Protein AF-A0AAE3KQR7-F1 (afdb_monomer)

Solvent-accessible surface area (backbone atoms only — not comparable to full-atom values): 8976 Å² total; per-residue (Å²): 92,46,65,41,35,41,34,47,34,32,63,75,77,74,42,69,55,77,74,43,76,46,59,100,78,72,83,94,78,78,69,88,90,78,47,68,66,56,58,56,46,52,56,54,48,50,35,38,28,40,70,44,43,49,48,61,16,37,32,42,39,38,32,34,30,34,80,92,77,42,45,36,38,44,36,35,28,31,39,72,73,93,75,77,95,68,95,74,86,56,82,83,54,59,76,76,62,66,22,42,48,46,34,35,38,35,24,49,78,89,36,74,42,34,44,36,46,88,87,51,38,30,50,74,87,40,78,53,78,93,68,71,51,41,40,38,68,51,32,76,40,36,84,40,84,91,32,29,56,55,41,59,22,41,69,68,63,130

Sequence (158 aa):
MRIQEITYCDRELEWQFEPIQFSDLTLLVGVSGVGKTQILQSIIDLKKIANGGSFNGIEWDIRFVVKNEAEYRWTGKFETKKMPLSISQNEEEAEKHKFKIINEYLLFNNKYIVERNNNKIVFHGQDLPKLSPFQSVVDILSEEEDIAPVVDGFNKII

Foldseek 3Di:
DFWAWKWKDAPQVRDTDDIDGDDPDDDDDDDPPPCPVVVLVLLVVVLCLLQFDADAFMWMWTWDAFPPRWIKIKTWTWYHDDDDPDPDDDPVCVVVPFTFIQWIFMDIPNHTQWTDHPPFIAGPNHTDPDDDRRGDPLNVCCVPPVSVRVSVVSVPRD

Radius of gyration: 16.15 Å; Cα contacts (8 Å, |Δi|>4): 286; chains: 1; bounding box: 45×36×40 Å

Organism: NCBI:txid2699891

Structure (mmCIF, N/CA/C/O backbone):
data_AF-A0AAE3KQR7-F1
#
_entry.id   AF-A0AAE3KQR7-F1
#
loop_
_atom_site.group_PDB
_atom_site.id
_atom_site.type_symbol
_atom_site.label_atom_id
_atom_site.label_alt_id
_atom_site.label_comp_id
_atom_site.label_asym_id
_atom_site.label_entity_id
_atom_site.label_seq_id
_atom_site.pdbx_PDB_ins_code
_atom_site.Cartn_x
_atom_site.Cartn_y
_atom_site.Cartn_z
_atom_site.occupancy
_atom_site.B_iso_or_equiv
_atom_site.auth_seq_id
_atom_site.auth_comp_id
_atom_site.auth_asym_id
_atom_site.auth_atom_id
_atom_site.pdbx_PDB_model_num
ATOM 1 N N . MET A 1 1 ? -3.582 -13.257 1.465 1.00 92.56 1 MET A N 1
ATOM 2 C CA . MET A 1 1 ? -4.001 -12.076 0.695 1.00 92.56 1 MET A CA 1
ATOM 3 C C . MET A 1 1 ? -4.063 -12.489 -0.757 1.00 92.56 1 MET A C 1
ATOM 5 O O . MET A 1 1 ? -3.235 -13.300 -1.160 1.00 92.56 1 MET A O 1
ATOM 9 N N . ARG A 1 2 ? -5.026 -11.965 -1.508 1.00 94.88 2 ARG A N 1
ATOM 10 C CA . ARG A 1 2 ? -5.109 -12.108 -2.960 1.00 94.88 2 ARG A CA 1
ATOM 11 C C . ARG A 1 2 ? -5.205 -10.715 -3.566 1.00 94.88 2 ARG A C 1
ATOM 13 O O . ARG A 1 2 ? -6.171 -10.013 -3.296 1.00 94.88 2 ARG A O 1
ATOM 20 N N . ILE A 1 3 ? -4.193 -10.312 -4.325 1.00 96.75 3 ILE A N 1
ATOM 21 C CA . ILE A 1 3 ? -4.198 -9.036 -5.048 1.00 96.75 3 ILE A CA 1
ATOM 22 C C . ILE A 1 3 ? -5.139 -9.188 -6.242 1.00 96.75 3 ILE A C 1
ATOM 24 O O . ILE A 1 3 ? -5.112 -10.222 -6.904 1.00 96.75 3 ILE A O 1
ATOM 28 N N . GLN A 1 4 ? -5.988 -8.193 -6.478 1.00 96.94 4 GLN A N 1
ATOM 29 C CA . GLN A 1 4 ? -6.905 -8.133 -7.618 1.00 96.94 4 GLN A CA 1
ATOM 30 C C . GLN A 1 4 ? -6.399 -7.140 -8.660 1.00 96.94 4 GLN A C 1
ATOM 32 O O . GLN A 1 4 ? -6.374 -7.452 -9.843 1.00 96.94 4 GLN A O 1
ATOM 37 N N . GLU A 1 5 ? -5.957 -5.965 -8.216 1.00 97.88 5 GLU A N 1
ATOM 38 C CA . GLU A 1 5 ? -5.474 -4.882 -9.071 1.00 97.88 5 GLU A CA 1
ATOM 39 C C . GLU A 1 5 ? -4.324 -4.167 -8.364 1.00 97.88 5 GLU A C 1
ATOM 41 O O . GLU A 1 5 ? -4.388 -3.951 -7.153 1.00 97.88 5 GLU A O 1
ATOM 46 N N . ILE A 1 6 ? -3.289 -3.781 -9.108 1.00 98.06 6 ILE A N 1
ATOM 47 C CA . ILE A 1 6 ? -2.254 -2.863 -8.624 1.00 98.06 6 ILE A CA 1
ATOM 48 C C . ILE A 1 6 ? -1.943 -1.813 -9.688 1.00 98.06 6 ILE A C 1
ATOM 50 O O . ILE A 1 6 ? -1.834 -2.121 -10.874 1.00 98.06 6 ILE A O 1
ATOM 54 N N . THR A 1 7 ? -1.768 -0.579 -9.237 1.00 98.00 7 THR A N 1
ATOM 55 C CA . THR A 1 7 ? -1.162 0.531 -9.970 1.00 98.00 7 THR A CA 1
ATOM 56 C C . THR A 1 7 ? -0.039 1.088 -9.112 1.00 98.00 7 THR A C 1
ATOM 58 O O . THR A 1 7 ? -0.184 1.212 -7.893 1.00 98.00 7 THR A O 1
ATOM 61 N N . TYR A 1 8 ? 1.087 1.406 -9.739 1.00 98.06 8 TYR A N 1
ATOM 62 C CA . TYR A 1 8 ? 2.275 1.844 -9.024 1.00 98.06 8 TYR A CA 1
ATOM 63 C C . TYR A 1 8 ? 3.098 2.815 -9.863 1.00 98.06 8 TYR A C 1
ATOM 65 O O . TYR A 1 8 ? 3.280 2.623 -11.069 1.00 98.06 8 TYR A O 1
ATOM 73 N N . CYS A 1 9 ? 3.625 3.837 -9.202 1.00 97.75 9 CYS A N 1
ATOM 74 C CA . CYS A 1 9 ? 4.518 4.822 -9.785 1.00 97.75 9 CYS A CA 1
ATOM 75 C C . CYS A 1 9 ? 5.675 5.091 -8.821 1.00 97.75 9 CYS A C 1
ATOM 77 O O . CYS A 1 9 ? 5.463 5.383 -7.647 1.00 97.75 9 CYS A O 1
ATOM 79 N N . ASP A 1 10 ? 6.891 5.022 -9.345 1.00 95.69 10 ASP A N 1
ATOM 80 C CA . ASP A 1 10 ? 8.119 5.485 -8.722 1.00 95.69 10 ASP A CA 1
ATOM 81 C C . ASP A 1 10 ? 8.557 6.778 -9.423 1.00 95.69 10 ASP A C 1
ATOM 83 O O . ASP A 1 10 ? 9.067 6.776 -10.548 1.00 95.69 10 ASP A O 1
ATOM 87 N N . ARG A 1 11 ? 8.326 7.912 -8.757 1.00 94.44 11 ARG A N 1
ATOM 88 C CA . ARG A 1 11 ? 8.670 9.237 -9.293 1.00 94.44 11 ARG A CA 1
ATOM 89 C C . ARG A 1 11 ? 10.158 9.561 -9.201 1.00 94.44 11 ARG A C 1
ATOM 91 O O . ARG A 1 11 ? 10.584 10.519 -9.840 1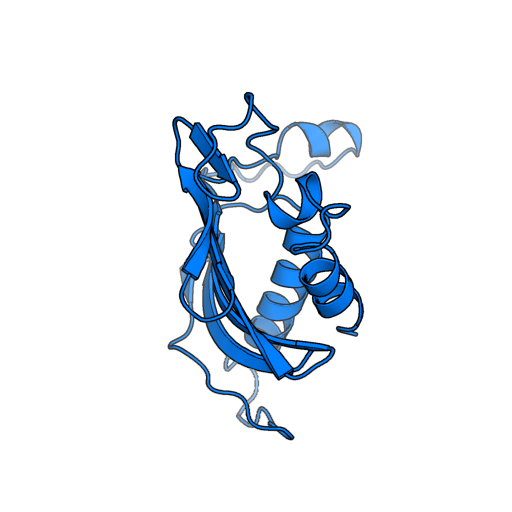.00 94.44 11 ARG A O 1
ATOM 98 N N . GLU A 1 12 ? 10.927 8.836 -8.393 1.00 90.56 12 GLU A N 1
ATOM 99 C CA . GLU A 1 12 ? 12.380 9.007 -8.324 1.00 90.56 12 GLU A CA 1
ATOM 100 C C . GLU A 1 12 ? 13.051 8.357 -9.535 1.00 90.56 12 GLU A C 1
ATOM 102 O O . GLU A 1 12 ? 13.927 8.964 -10.151 1.00 90.56 12 GLU A O 1
ATOM 107 N N . LEU A 1 13 ? 12.595 7.161 -9.912 1.00 90.50 13 LEU A N 1
ATOM 108 C CA . LEU A 1 13 ? 13.108 6.407 -11.057 1.00 90.50 13 LEU A CA 1
ATOM 109 C C . LEU A 1 13 ? 12.387 6.712 -12.379 1.00 90.50 13 LEU A C 1
ATOM 111 O O . LEU A 1 13 ? 12.698 6.090 -13.394 1.00 90.50 13 LEU A O 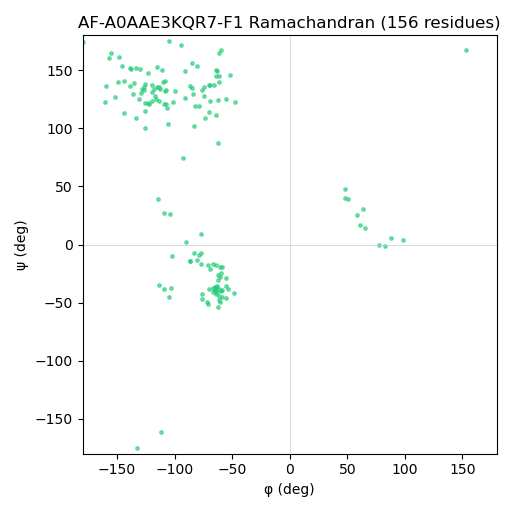1
ATOM 115 N N . GLU A 1 14 ? 11.423 7.639 -12.368 1.00 92.12 14 GLU A N 1
ATOM 116 C CA . GLU A 1 14 ? 10.546 7.961 -13.507 1.00 92.12 14 GLU A CA 1
ATOM 117 C C . GLU A 1 14 ? 9.899 6.706 -14.122 1.00 92.12 14 GLU A C 1
ATOM 119 O O . GLU A 1 14 ? 9.754 6.570 -15.339 1.00 92.12 14 GLU A O 1
ATOM 124 N N . TRP A 1 15 ? 9.509 5.764 -13.263 1.00 93.81 15 TRP A N 1
ATOM 125 C CA . TRP A 1 15 ? 9.000 4.462 -13.667 1.00 93.81 15 TRP A CA 1
ATOM 126 C C . TRP A 1 15 ? 7.572 4.251 -13.175 1.00 93.81 15 TRP A C 1
ATOM 128 O O . TRP A 1 15 ? 7.226 4.566 -12.043 1.00 93.81 15 TRP A O 1
ATOM 138 N N . GLN A 1 16 ? 6.720 3.695 -14.028 1.00 95.81 16 GLN A N 1
ATOM 139 C CA . GLN A 1 16 ? 5.341 3.359 -13.691 1.00 95.81 16 GLN A CA 1
ATOM 140 C C . GLN A 1 16 ? 4.844 2.234 -14.596 1.00 95.81 16 GLN A C 1
ATOM 142 O O . GLN A 1 16 ? 5.429 1.974 -15.652 1.00 95.81 16 GLN A O 1
ATOM 147 N N . PHE A 1 17 ? 3.733 1.610 -14.220 1.00 93.44 17 PHE A N 1
ATOM 148 C CA . PHE A 1 17 ? 2.996 0.708 -15.100 1.00 93.44 17 PHE A CA 1
ATOM 149 C C . PHE A 1 17 ? 1.497 0.991 -15.064 1.00 93.44 17 PHE A C 1
ATOM 151 O O . PHE A 1 17 ? 0.956 1.454 -14.059 1.00 93.44 17 PHE A O 1
ATOM 158 N N . GLU A 1 18 ? 0.839 0.688 -16.182 1.00 90.69 18 GLU A N 1
ATOM 159 C CA . GLU A 1 18 ? -0.620 0.709 -16.294 1.00 90.69 18 GLU A CA 1
ATOM 160 C C . GLU A 1 18 ? -1.256 -0.323 -15.353 1.00 90.69 18 GLU A C 1
ATOM 162 O O . GLU A 1 18 ? -0.649 -1.375 -15.146 1.00 90.69 18 GLU A O 1
ATOM 167 N N . PRO A 1 19 ? -2.473 -0.083 -14.832 1.00 95.94 19 PRO A N 1
ATOM 168 C CA . PRO A 1 19 ? -3.123 -0.977 -13.877 1.00 95.94 19 PRO A CA 1
ATOM 169 C C . PRO A 1 19 ? -3.080 -2.456 -14.299 1.00 95.94 19 PRO A C 1
ATOM 171 O O . PRO A 1 19 ? -3.567 -2.829 -15.370 1.00 95.94 19 PRO A O 1
ATOM 174 N N . ILE A 1 20 ? -2.516 -3.314 -13.444 1.00 96.44 20 ILE A N 1
ATOM 175 C CA . ILE A 1 20 ? -2.395 -4.759 -13.686 1.00 96.44 20 ILE A CA 1
ATOM 176 C C . ILE A 1 20 ? -3.474 -5.486 -12.891 1.00 96.44 20 ILE A C 1
ATOM 178 O O . ILE A 1 20 ? -3.506 -5.393 -11.665 1.00 96.44 20 ILE A O 1
ATOM 182 N N . GLN A 1 21 ? -4.312 -6.254 -13.590 1.00 96.81 21 GLN A N 1
ATOM 183 C CA . GLN A 1 21 ? -5.261 -7.182 -12.973 1.00 96.81 21 GLN A CA 1
ATOM 184 C C . GLN A 1 21 ? -4.592 -8.531 -12.709 1.00 96.81 21 GLN A C 1
ATOM 186 O O . GLN A 1 21 ? -3.918 -9.078 -13.585 1.00 96.81 21 GLN A O 1
ATOM 191 N N . PHE A 1 22 ? -4.838 -9.101 -11.535 1.00 95.50 22 PHE A N 1
ATOM 192 C CA . PHE A 1 22 ? -4.387 -10.434 -11.164 1.00 95.50 22 PHE A CA 1
ATOM 193 C C . PHE A 1 22 ? -5.565 -11.403 -11.112 1.00 95.50 22 PHE A C 1
ATOM 195 O O . PHE A 1 22 ? -6.654 -11.088 -10.636 1.00 95.50 22 PHE A O 1
ATOM 202 N N . SER A 1 23 ? -5.311 -12.616 -11.587 1.00 92.38 23 SER A N 1
ATOM 203 C CA . SER A 1 23 ? -6.165 -13.780 -11.353 1.00 92.38 23 SER A CA 1
ATOM 204 C C . SER A 1 23 ? -5.522 -14.700 -10.313 1.00 92.38 23 SER A C 1
ATOM 206 O O . SER A 1 23 ? -4.381 -14.471 -9.902 1.00 92.38 23 SER A O 1
ATOM 208 N N . ASP A 1 24 ? -6.223 -15.765 -9.920 1.00 88.81 24 ASP A N 1
ATOM 209 C CA . ASP A 1 24 ? -5.734 -16.734 -8.927 1.00 88.81 24 ASP A CA 1
ATOM 210 C C . ASP A 1 24 ? -4.370 -17.342 -9.303 1.00 88.81 24 ASP A C 1
ATOM 212 O O . ASP A 1 24 ? -3.573 -17.673 -8.425 1.00 88.81 24 ASP A O 1
ATOM 216 N N . LEU A 1 25 ? -4.075 -17.435 -10.605 1.00 91.31 25 LEU A N 1
ATOM 217 C CA . LEU A 1 25 ? -2.756 -17.773 -11.125 1.00 91.31 25 LEU A CA 1
ATOM 218 C C . LEU A 1 25 ? -2.372 -16.806 -12.246 1.00 91.31 25 LEU A C 1
ATOM 220 O O . LEU A 1 25 ? -2.882 -16.887 -13.360 1.00 91.31 25 LEU A O 1
ATOM 224 N N . THR A 1 26 ? -1.415 -15.925 -11.966 1.00 92.50 26 THR A N 1
ATOM 225 C CA . THR A 1 26 ? -0.904 -14.954 -12.940 1.00 92.50 26 THR A CA 1
ATOM 226 C C . THR A 1 26 ? 0.548 -15.272 -13.279 1.00 92.50 26 THR A C 1
ATOM 228 O O . THR A 1 26 ? 1.397 -15.324 -12.392 1.00 92.50 26 THR A O 1
ATOM 231 N N . LEU A 1 27 ? 0.846 -15.476 -14.566 1.00 93.12 27 LEU A N 1
ATOM 232 C CA . LEU A 1 27 ? 2.205 -15.713 -15.056 1.00 93.12 27 LEU A CA 1
ATOM 233 C C . LEU A 1 27 ? 2.729 -14.472 -15.789 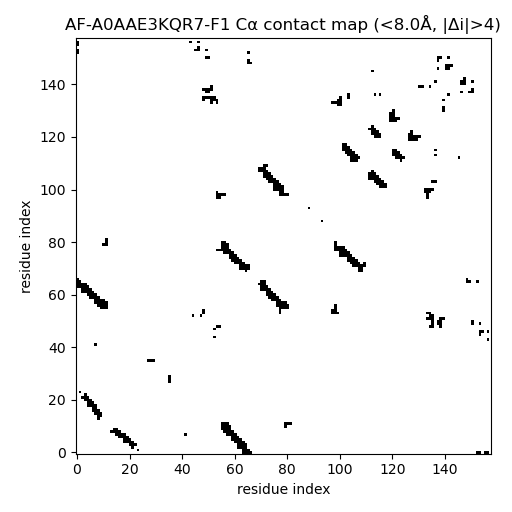1.00 93.12 27 LEU A C 1
ATOM 235 O O . LEU A 1 27 ? 2.198 -14.085 -16.828 1.00 93.12 27 LEU A O 1
ATOM 239 N N . LEU A 1 28 ? 3.806 -13.875 -15.276 1.00 92.12 28 LEU A N 1
ATOM 240 C CA . LEU A 1 28 ? 4.481 -12.748 -15.924 1.00 92.12 28 LEU A CA 1
ATOM 241 C C . LEU A 1 28 ? 5.450 -13.263 -16.999 1.00 92.12 28 LEU A C 1
ATOM 243 O O . LEU A 1 28 ? 6.558 -13.707 -16.694 1.00 92.12 28 LEU A O 1
ATOM 247 N N . VAL A 1 29 ? 5.046 -13.186 -18.269 1.00 91.88 29 VAL A N 1
ATOM 248 C CA . VAL A 1 29 ? 5.855 -13.608 -19.426 1.00 91.88 29 VAL A CA 1
ATOM 249 C C . VAL A 1 29 ? 6.307 -12.420 -20.271 1.00 91.88 29 VAL A C 1
ATOM 251 O O . VAL A 1 29 ? 5.642 -11.394 -20.340 1.00 91.88 29 VAL A O 1
ATOM 254 N N . GLY A 1 30 ? 7.460 -12.554 -20.924 1.00 90.56 30 GLY A N 1
ATOM 255 C CA . GLY A 1 30 ? 7.998 -11.541 -21.832 1.00 90.56 30 GLY A CA 1
ATOM 256 C C . GLY A 1 30 ? 9.518 -11.604 -21.928 1.00 90.56 30 GLY A C 1
ATOM 257 O O . GLY A 1 30 ? 10.171 -12.250 -21.101 1.00 90.56 30 GLY A O 1
ATOM 258 N N . VAL A 1 31 ? 10.090 -10.909 -22.912 1.00 90.12 31 VAL A N 1
ATOM 259 C CA . VAL A 1 31 ? 11.546 -10.857 -23.132 1.00 90.12 31 VAL A CA 1
ATOM 260 C C . VAL A 1 31 ? 12.289 -10.249 -21.931 1.00 90.12 31 VAL A C 1
ATOM 262 O O . VAL A 1 31 ? 11.685 -9.684 -21.014 1.00 90.12 31 VAL A O 1
ATOM 265 N N . SER A 1 32 ? 13.609 -10.425 -21.862 1.00 90.56 32 SER A N 1
ATOM 266 C CA . SER A 1 32 ? 14.408 -9.857 -20.767 1.00 90.56 32 SER A CA 1
ATOM 267 C C . SER A 1 32 ? 14.323 -8.323 -20.752 1.00 90.56 32 SER A C 1
ATOM 269 O O . SER A 1 32 ? 14.225 -7.705 -21.807 1.00 90.56 32 SER A O 1
ATOM 271 N N . GLY A 1 33 ? 14.336 -7.711 -19.564 1.00 87.00 33 GLY A N 1
ATOM 272 C CA . GLY A 1 33 ? 14.350 -6.248 -19.401 1.00 87.00 33 GLY A CA 1
ATOM 273 C C . GLY A 1 33 ? 12.999 -5.523 -19.489 1.00 87.00 33 GLY A C 1
ATOM 274 O O . GLY A 1 33 ? 12.959 -4.322 -19.271 1.00 87.00 33 GLY A O 1
ATOM 275 N N . VAL A 1 34 ? 11.881 -6.216 -19.734 1.00 87.00 34 VAL A N 1
ATOM 276 C CA . VAL A 1 34 ? 10.548 -5.578 -19.897 1.00 87.00 34 VAL A CA 1
ATOM 277 C C . VAL A 1 34 ? 9.858 -5.126 -18.601 1.00 87.00 34 VAL A C 1
ATOM 279 O O . VAL A 1 34 ? 8.682 -4.787 -18.633 1.00 87.00 34 VAL A O 1
ATOM 282 N N . GLY A 1 35 ? 10.533 -5.159 -17.448 1.00 90.12 35 GLY A N 1
ATOM 283 C CA . GLY A 1 35 ? 9.944 -4.674 -16.189 1.00 90.12 35 GLY A CA 1
ATOM 284 C C . GLY A 1 35 ? 9.346 -5.737 -15.254 1.00 90.12 35 GLY A C 1
ATOM 285 O O . GLY A 1 35 ? 8.784 -5.387 -14.223 1.00 90.12 35 GLY A O 1
ATOM 286 N N . LYS A 1 36 ? 9.457 -7.039 -15.568 1.00 94.50 36 LYS A N 1
ATOM 287 C CA . LYS A 1 36 ? 8.867 -8.121 -14.740 1.00 94.50 36 LYS A CA 1
ATOM 288 C C . LYS A 1 36 ? 9.337 -8.074 -13.283 1.00 94.50 36 LYS A C 1
ATOM 290 O O . LYS A 1 36 ? 8.532 -8.193 -12.366 1.00 94.50 36 LYS A O 1
ATOM 295 N N . THR A 1 37 ? 10.642 -7.895 -13.081 1.00 94.00 37 THR A N 1
ATOM 296 C CA . THR A 1 37 ? 11.239 -7.807 -11.745 1.00 94.00 37 THR A CA 1
ATOM 297 C C . THR A 1 37 ? 10.748 -6.569 -11.007 1.00 94.00 37 THR A C 1
ATOM 299 O O . THR A 1 37 ? 10.457 -6.658 -9.825 1.00 94.00 37 THR A O 1
ATOM 302 N N . GLN A 1 38 ? 10.592 -5.442 -11.699 1.00 93.75 38 GLN A N 1
ATOM 303 C CA . GLN A 1 38 ? 10.107 -4.191 -11.122 1.00 93.75 38 GLN A CA 1
ATOM 304 C C . GLN A 1 38 ? 8.638 -4.293 -10.682 1.00 93.75 38 GLN A C 1
ATOM 306 O O . GLN A 1 38 ? 8.288 -3.797 -9.617 1.00 93.75 38 GLN A O 1
ATOM 311 N N . ILE A 1 39 ? 7.791 -5.008 -11.436 1.00 95.00 39 ILE A N 1
ATOM 312 C CA . ILE A 1 39 ? 6.408 -5.302 -11.019 1.00 95.00 39 ILE A CA 1
ATOM 313 C C . ILE A 1 39 ? 6.411 -6.099 -9.710 1.00 95.00 39 ILE A C 1
ATOM 315 O O . ILE A 1 39 ? 5.736 -5.715 -8.759 1.00 95.00 39 ILE A O 1
ATOM 319 N N . LEU A 1 40 ? 7.202 -7.173 -9.619 1.00 95.00 40 LEU A N 1
ATOM 320 C CA . LEU A 1 40 ? 7.306 -7.950 -8.378 1.00 95.00 40 LEU A CA 1
ATOM 321 C C . LEU A 1 40 ? 7.885 -7.113 -7.231 1.00 95.00 40 LEU A C 1
ATOM 323 O O . LEU A 1 40 ? 7.376 -7.168 -6.115 1.00 95.00 40 LEU A O 1
ATOM 327 N N . GLN A 1 41 ? 8.898 -6.293 -7.515 1.00 95.25 41 GLN A N 1
ATOM 328 C CA . GLN A 1 41 ? 9.514 -5.413 -6.530 1.00 95.25 41 GLN A CA 1
ATOM 329 C C . GLN A 1 41 ? 8.513 -4.398 -5.973 1.00 95.25 41 GLN A C 1
ATOM 331 O O . GLN A 1 41 ? 8.501 -4.198 -4.765 1.00 95.25 41 GLN A O 1
ATOM 336 N N . SER A 1 42 ? 7.612 -3.857 -6.801 1.00 96.50 42 SER A N 1
ATOM 337 C CA . SER A 1 42 ? 6.560 -2.943 -6.339 1.00 96.50 42 SER A CA 1
ATOM 338 C C . SER A 1 42 ? 5.657 -3.584 -5.279 1.00 96.50 42 SER A C 1
ATOM 340 O O . SER A 1 42 ? 5.345 -2.963 -4.269 1.00 96.50 42 SER A O 1
ATOM 342 N N . ILE A 1 43 ? 5.318 -4.868 -5.436 1.00 97.00 43 ILE A N 1
ATOM 343 C CA . ILE A 1 43 ? 4.519 -5.622 -4.459 1.00 97.00 43 ILE A CA 1
ATOM 344 C C . ILE A 1 43 ? 5.305 -5.812 -3.152 1.00 97.00 43 ILE A C 1
ATOM 346 O O . ILE A 1 43 ? 4.752 -5.663 -2.059 1.00 97.00 43 ILE A O 1
ATOM 350 N N . ILE A 1 44 ? 6.603 -6.110 -3.252 1.00 97.12 44 ILE A N 1
ATOM 351 C CA . ILE A 1 44 ? 7.494 -6.214 -2.088 1.00 97.12 44 ILE A CA 1
ATOM 352 C C . ILE A 1 44 ? 7.652 -4.859 -1.387 1.00 97.12 44 ILE A C 1
ATOM 354 O O . ILE A 1 44 ? 7.711 -4.804 -0.159 1.00 97.12 44 ILE A O 1
ATOM 358 N N . ASP A 1 45 ? 7.688 -3.761 -2.133 1.00 97.00 45 ASP A N 1
ATOM 359 C CA . ASP A 1 45 ? 7.790 -2.422 -1.566 1.00 97.00 45 ASP A CA 1
ATOM 360 C C . ASP A 1 45 ? 6.496 -2.028 -0.850 1.00 97.00 45 ASP A C 1
ATOM 362 O O . ASP A 1 45 ? 6.571 -1.526 0.268 1.00 97.00 45 ASP A O 1
ATOM 366 N N . LEU A 1 46 ? 5.318 -2.393 -1.371 1.00 98.00 46 LEU A N 1
ATOM 367 C CA . LEU A 1 46 ? 4.054 -2.244 -0.636 1.00 98.00 46 LEU A CA 1
ATOM 368 C C . LEU A 1 46 ? 4.039 -3.030 0.678 1.00 98.00 46 LEU A C 1
ATOM 370 O O . LEU A 1 46 ? 3.595 -2.498 1.695 1.00 98.00 46 LEU A O 1
ATOM 374 N N . LYS A 1 47 ? 4.583 -4.256 0.699 1.00 97.69 47 LYS A N 1
ATOM 375 C CA . LYS A 1 47 ? 4.776 -5.001 1.954 1.00 97.69 47 LYS A CA 1
ATOM 376 C C . LYS A 1 47 ? 5.671 -4.229 2.922 1.00 97.69 47 LYS A C 1
ATOM 378 O O . LYS A 1 47 ? 5.351 -4.151 4.104 1.00 97.69 47 LYS A O 1
ATOM 383 N N . LYS A 1 48 ? 6.786 -3.660 2.458 1.00 97.44 48 LYS A N 1
ATOM 384 C CA . LYS A 1 48 ? 7.672 -2.859 3.319 1.00 97.44 48 LYS A CA 1
ATOM 385 C C . LYS A 1 48 ? 6.959 -1.607 3.836 1.00 97.44 48 LYS A C 1
ATOM 387 O O . LYS A 1 48 ? 7.074 -1.323 5.020 1.00 97.44 48 LYS A O 1
ATOM 392 N N . ILE A 1 49 ? 6.196 -0.901 2.998 1.00 97.62 49 ILE A N 1
ATOM 393 C CA . ILE A 1 49 ? 5.419 0.291 3.389 1.00 97.62 49 ILE A CA 1
ATOM 394 C C . ILE A 1 49 ? 4.379 -0.063 4.460 1.00 97.62 49 ILE A C 1
ATOM 396 O O . ILE A 1 49 ? 4.269 0.645 5.459 1.00 97.62 49 ILE A O 1
ATOM 400 N N . ALA A 1 50 ? 3.667 -1.181 4.292 1.00 97.56 50 ALA A N 1
ATOM 401 C CA . ALA A 1 50 ? 2.694 -1.678 5.267 1.00 97.56 50 ALA A CA 1
ATOM 402 C C . ALA A 1 50 ? 3.326 -2.067 6.619 1.00 97.56 50 ALA A C 1
ATOM 404 O O . ALA A 1 50 ? 2.609 -2.175 7.605 1.00 97.56 50 ALA A O 1
ATOM 405 N N . ASN A 1 51 ? 4.650 -2.257 6.661 1.00 96.56 51 ASN A N 1
ATOM 406 C CA . ASN A 1 51 ? 5.444 -2.516 7.867 1.00 96.56 51 ASN A CA 1
ATOM 407 C C . ASN A 1 51 ? 6.340 -1.312 8.245 1.00 96.56 51 ASN A C 1
ATOM 409 O O . ASN A 1 51 ? 7.438 -1.485 8.779 1.00 96.56 51 ASN A O 1
ATOM 413 N N . GLY A 1 52 ? 5.935 -0.091 7.880 1.00 95.38 52 GLY A N 1
ATOM 414 C CA . GLY A 1 52 ? 6.589 1.146 8.326 1.00 95.38 52 GLY A CA 1
ATOM 415 C C . GLY A 1 52 ? 7.754 1.632 7.461 1.00 95.38 52 GLY A C 1
ATOM 416 O O . GLY A 1 52 ? 8.407 2.622 7.798 1.00 95.38 52 GLY A O 1
ATOM 417 N N . GLY A 1 53 ? 8.012 0.975 6.330 1.00 94.81 53 GLY A N 1
ATOM 418 C CA . GLY A 1 53 ? 8.990 1.409 5.336 1.00 94.81 53 GLY A CA 1
ATOM 419 C C . GLY A 1 53 ? 8.645 2.779 4.744 1.00 94.81 53 GLY A C 1
ATOM 420 O O . GLY A 1 53 ? 7.490 3.075 4.441 1.00 94.81 53 GLY A O 1
ATOM 421 N N . SER A 1 54 ? 9.667 3.613 4.551 1.00 94.25 54 SER A N 1
ATOM 422 C CA . SER A 1 54 ? 9.540 4.958 3.987 1.00 94.25 54 SER A CA 1
ATOM 423 C C . SER A 1 54 ? 10.315 5.045 2.680 1.00 94.25 54 SER A C 1
ATOM 425 O O . SER A 1 54 ? 11.456 4.593 2.613 1.00 94.25 54 SER A O 1
ATOM 427 N N . PHE A 1 55 ? 9.697 5.621 1.650 1.00 94.38 55 PHE A N 1
ATOM 428 C CA . PHE A 1 55 ? 10.234 5.600 0.294 1.00 94.38 55 PHE A CA 1
ATOM 429 C C . PHE A 1 55 ? 10.098 6.944 -0.412 1.00 94.38 55 PHE A C 1
ATOM 431 O O . PHE A 1 55 ? 9.163 7.699 -0.160 1.00 94.38 55 PHE A O 1
ATOM 438 N N . ASN A 1 56 ? 11.013 7.227 -1.334 1.00 94.44 56 ASN A N 1
ATOM 439 C CA . ASN A 1 56 ? 11.005 8.465 -2.097 1.00 94.44 56 ASN A CA 1
ATOM 440 C C . ASN A 1 56 ? 10.037 8.369 -3.279 1.00 94.44 56 ASN A C 1
ATOM 442 O O . ASN A 1 56 ? 10.210 7.544 -4.165 1.00 94.44 56 ASN A O 1
ATOM 446 N N . GLY A 1 57 ? 9.022 9.230 -3.324 1.00 94.94 57 GLY A N 1
ATOM 447 C CA . GLY A 1 57 ? 8.206 9.427 -4.523 1.00 94.94 57 GLY A CA 1
ATOM 448 C C . GLY A 1 57 ? 7.352 8.246 -4.993 1.00 94.94 57 GLY A C 1
ATOM 449 O O . GLY A 1 57 ? 6.846 8.311 -6.113 1.00 94.94 57 GLY A O 1
ATOM 450 N N . ILE A 1 58 ? 7.161 7.220 -4.161 1.00 97.44 58 ILE A N 1
ATOM 451 C CA . ILE A 1 58 ? 6.283 6.087 -4.468 1.00 97.44 58 ILE A CA 1
ATOM 452 C C . ILE A 1 58 ? 4.813 6.486 -4.297 1.00 97.44 58 ILE A C 1
ATOM 454 O O . ILE A 1 58 ? 4.420 7.083 -3.291 1.00 97.44 58 ILE A O 1
ATOM 458 N N . GLU A 1 59 ? 4.001 6.141 -5.288 1.00 98.31 59 GLU A N 1
ATOM 459 C CA . GLU A 1 59 ? 2.550 6.307 -5.326 1.00 98.31 59 GLU A CA 1
ATOM 460 C C . GLU A 1 59 ? 1.911 4.966 -5.690 1.00 98.31 59 GLU A C 1
ATOM 462 O O . GLU A 1 59 ? 2.373 4.283 -6.606 1.00 98.31 59 GLU A O 1
ATOM 467 N N . TRP A 1 60 ? 0.871 4.575 -4.955 1.00 98.44 60 TRP A N 1
ATOM 468 C CA . TRP A 1 60 ? 0.255 3.260 -5.093 1.00 98.44 60 TRP A CA 1
ATOM 469 C C . TRP A 1 60 ? -1.266 3.306 -5.036 1.00 98.44 60 TRP A C 1
ATOM 471 O O . TRP A 1 60 ? -1.870 4.143 -4.363 1.00 98.44 60 TRP A O 1
ATOM 481 N N . ASP A 1 61 ? -1.868 2.336 -5.715 1.00 98.56 61 ASP A N 1
ATOM 482 C CA . ASP A 1 61 ? -3.276 1.974 -5.613 1.00 98.56 61 ASP A CA 1
ATOM 483 C C . ASP A 1 61 ? -3.377 0.458 -5.766 1.00 98.56 61 ASP A C 1
ATOM 485 O O . ASP A 1 61 ? -3.038 -0.088 -6.815 1.00 98.56 61 ASP A O 1
ATOM 489 N N . ILE A 1 62 ? -3.774 -0.234 -4.702 1.00 98.44 62 ILE A N 1
ATOM 490 C CA . ILE A 1 62 ? -3.877 -1.691 -4.688 1.00 98.44 62 ILE A CA 1
ATOM 491 C C . ILE A 1 62 ? -5.245 -2.120 -4.169 1.00 98.44 62 ILE A C 1
ATOM 493 O O . ILE A 1 62 ? -5.687 -1.685 -3.103 1.00 98.44 62 ILE A O 1
ATOM 497 N N . ARG A 1 63 ? -5.896 -3.020 -4.909 1.00 98.25 63 ARG A N 1
ATOM 498 C CA . ARG A 1 63 ? -7.110 -3.725 -4.483 1.00 98.25 63 ARG A CA 1
ATOM 499 C C . ARG A 1 63 ? -6.785 -5.166 -4.184 1.00 98.25 63 ARG A C 1
ATOM 501 O O . ARG A 1 63 ? -6.092 -5.830 -4.960 1.00 98.25 63 ARG A O 1
ATOM 508 N N . PHE A 1 64 ? -7.266 -5.651 -3.054 1.00 97.38 64 PHE A N 1
ATOM 509 C CA . PHE A 1 64 ? -6.953 -6.989 -2.597 1.00 97.38 64 PHE A CA 1
ATOM 510 C C . PHE A 1 64 ? -8.002 -7.519 -1.635 1.00 97.38 64 PHE A C 1
ATOM 512 O O . PHE A 1 64 ? -8.746 -6.782 -0.994 1.00 97.38 64 PHE A O 1
ATOM 519 N N . VAL A 1 65 ? -7.995 -8.839 -1.503 1.00 96.25 65 VAL A N 1
ATOM 520 C CA . VAL A 1 65 ? -8.866 -9.584 -0.609 1.00 96.25 65 VAL A CA 1
ATOM 521 C C . VAL A 1 65 ? -8.035 -10.245 0.489 1.00 96.25 65 VAL A C 1
ATOM 523 O O . VAL A 1 65 ? -6.969 -10.828 0.233 1.00 96.25 65 VAL A O 1
ATOM 526 N N . VAL A 1 66 ? -8.511 -10.159 1.730 1.00 92.19 66 VAL A N 1
ATOM 527 C CA . VAL A 1 66 ? -7.917 -10.829 2.903 1.00 92.19 66 VAL A CA 1
ATOM 528 C C . VAL A 1 66 ? -8.841 -11.941 3.421 1.00 92.19 66 VAL A C 1
ATOM 530 O O . VAL A 1 66 ? -9.652 -12.471 2.666 1.00 92.19 66 VAL A O 1
ATOM 533 N N . LYS A 1 67 ? -8.666 -12.401 4.670 1.00 82.88 67 LYS A N 1
ATOM 534 C CA . LYS A 1 67 ? -9.499 -13.473 5.251 1.00 82.88 67 LYS A CA 1
ATOM 535 C C . LYS A 1 67 ? -10.996 -13.134 5.100 1.00 82.88 67 LYS A C 1
ATOM 537 O O . LYS A 1 67 ? -11.371 -11.974 5.216 1.00 82.88 67 LYS A O 1
ATOM 542 N N . ASN A 1 68 ? -11.833 -14.154 4.896 1.00 84.06 68 ASN A N 1
ATOM 543 C CA . ASN A 1 68 ? -13.298 -14.046 4.791 1.00 84.06 68 ASN A CA 1
ATOM 544 C C . ASN A 1 68 ? -13.819 -13.216 3.601 1.00 84.06 68 ASN A C 1
ATOM 546 O O . ASN A 1 68 ? -14.872 -12.599 3.717 1.00 84.06 68 ASN A O 1
ATOM 550 N N . GLU A 1 69 ? -13.100 -13.193 2.473 1.00 87.50 69 GLU A N 1
ATOM 551 C CA . GLU A 1 69 ? -13.481 -12.418 1.274 1.00 87.50 69 GLU A CA 1
ATOM 552 C C . GLU A 1 69 ? -13.637 -10.905 1.535 1.00 87.50 69 GLU A C 1
ATOM 554 O O . GLU A 1 69 ? -14.345 -10.196 0.826 1.00 87.50 69 GLU A O 1
ATOM 559 N N . ALA A 1 70 ? -12.953 -10.399 2.562 1.00 92.31 70 ALA A N 1
ATOM 560 C CA . ALA A 1 70 ? -12.928 -8.988 2.914 1.00 92.31 70 ALA A CA 1
ATOM 561 C C . ALA A 1 70 ? -12.147 -8.184 1.858 1.00 92.31 70 ALA A C 1
ATOM 563 O O . ALA A 1 70 ? -10.936 -8.379 1.710 1.00 92.31 70 ALA A O 1
ATOM 564 N N . GLU A 1 71 ? -12.840 -7.302 1.129 1.00 96.69 71 GLU A N 1
ATOM 565 C CA . GLU A 1 71 ? -12.278 -6.492 0.043 1.00 96.69 71 GLU A CA 1
ATOM 566 C C . GLU A 1 71 ? -11.760 -5.147 0.558 1.00 96.69 71 GLU A C 1
ATOM 568 O O . GLU A 1 71 ? -12.490 -4.366 1.181 1.00 96.69 71 GLU A O 1
ATOM 573 N N . TYR A 1 72 ? -10.498 -4.866 0.241 1.00 98.06 72 TYR A N 1
ATOM 574 C CA . TYR A 1 72 ? -9.817 -3.630 0.587 1.00 98.06 72 TYR A CA 1
ATOM 575 C C . TYR A 1 72 ? -9.274 -2.930 -0.652 1.00 98.06 72 TYR A C 1
ATOM 577 O O . TYR A 1 72 ? -8.810 -3.563 -1.604 1.00 98.06 72 TYR A O 1
ATOM 585 N N . ARG A 1 73 ? -9.252 -1.599 -0.588 1.00 98.38 73 ARG A N 1
ATOM 586 C CA . ARG A 1 73 ? -8.465 -0.758 -1.489 1.00 98.38 73 ARG A CA 1
ATOM 587 C C . ARG A 1 73 ? -7.583 0.157 -0.665 1.00 98.38 73 ARG A C 1
ATOM 589 O O . ARG A 1 73 ? -8.087 0.934 0.145 1.00 98.38 73 ARG A O 1
ATOM 596 N N . TRP A 1 74 ? -6.280 0.070 -0.885 1.00 98.56 74 TRP A N 1
ATOM 597 C CA . TRP A 1 74 ? -5.294 0.911 -0.225 1.00 98.56 74 TRP A CA 1
ATOM 598 C C . TRP A 1 74 ? -4.590 1.774 -1.259 1.00 98.56 74 TRP A C 1
ATOM 600 O O . TRP A 1 74 ? -4.045 1.274 -2.241 1.00 98.56 74 TRP A O 1
ATOM 610 N N . THR A 1 75 ? -4.618 3.079 -1.032 1.00 98.62 75 THR A N 1
ATOM 611 C CA . THR A 1 75 ? -3.989 4.065 -1.908 1.00 98.62 75 THR A CA 1
ATOM 612 C C . THR A 1 75 ? -3.127 4.995 -1.087 1.00 98.62 75 THR A C 1
ATOM 614 O O . THR A 1 75 ? -3.443 5.265 0.073 1.00 98.62 75 THR A O 1
ATOM 617 N N . GLY A 1 76 ? -2.073 5.528 -1.681 1.00 98.19 76 GLY A N 1
ATOM 618 C CA . GLY A 1 76 ? -1.279 6.542 -1.016 1.00 98.19 76 GLY A CA 1
ATOM 619 C C . GLY A 1 76 ? -0.120 7.036 -1.850 1.00 98.19 76 GLY A C 1
ATOM 620 O O . GLY A 1 76 ? 0.137 6.565 -2.960 1.00 98.19 76 GLY A O 1
ATOM 621 N N . LYS A 1 77 ? 0.553 8.047 -1.307 1.00 97.94 77 LYS A N 1
ATOM 622 C CA . LYS A 1 77 ? 1.638 8.734 -1.991 1.00 97.94 77 LYS A CA 1
ATOM 623 C C . LYS A 1 77 ? 2.649 9.316 -1.023 1.00 97.94 77 LYS A C 1
ATOM 625 O O . LYS A 1 77 ? 2.304 10.136 -0.167 1.00 97.94 77 LYS A O 1
ATOM 630 N N . PHE A 1 78 ? 3.912 8.980 -1.237 1.00 97.06 78 PHE A N 1
ATOM 631 C CA . PHE A 1 78 ? 5.043 9.654 -0.618 1.00 97.06 78 PHE A CA 1
ATOM 632 C C . PHE A 1 78 ? 5.398 10.963 -1.331 1.00 97.06 78 PHE A C 1
ATOM 634 O O . PHE A 1 78 ? 5.165 11.158 -2.526 1.00 97.06 78 PHE A O 1
ATOM 641 N N . GLU A 1 79 ? 6.004 11.879 -0.582 1.00 95.25 79 GLU A N 1
ATOM 642 C CA . GLU A 1 79 ? 6.698 13.027 -1.147 1.00 95.25 79 GLU A CA 1
ATOM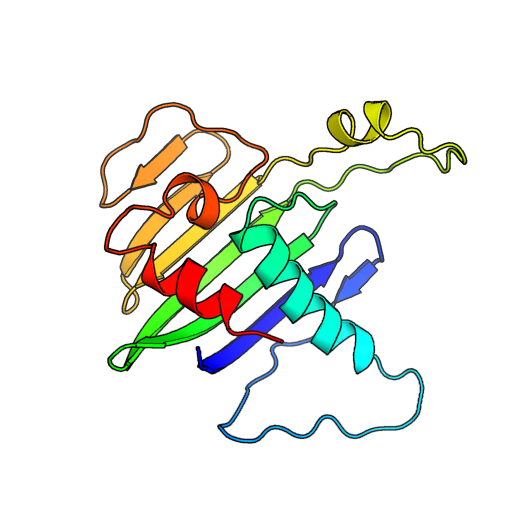 643 C C . GLU A 1 79 ? 7.894 12.584 -1.990 1.00 95.25 79 GLU A C 1
ATOM 645 O O . GLU A 1 79 ? 8.531 11.568 -1.716 1.00 95.25 79 GLU A O 1
ATOM 650 N N . THR A 1 80 ? 8.223 13.387 -2.999 1.00 94.50 80 THR A N 1
ATOM 651 C CA . THR A 1 80 ? 9.413 13.186 -3.827 1.00 94.50 80 THR A CA 1
ATOM 652 C C . THR A 1 80 ? 10.429 14.273 -3.502 1.00 94.50 80 THR A C 1
ATOM 654 O O . THR A 1 80 ? 10.140 15.461 -3.667 1.00 94.50 80 THR A O 1
ATOM 657 N N . LYS A 1 81 ? 11.629 13.891 -3.063 1.00 90.56 81 LYS A N 1
ATOM 658 C CA . LYS A 1 81 ? 12.765 14.807 -2.886 1.00 90.56 81 LYS A CA 1
ATOM 659 C C . LYS A 1 81 ? 13.879 14.419 -3.847 1.00 90.56 81 LYS A C 1
ATOM 661 O O . LYS A 1 81 ? 14.232 13.252 -3.951 1.00 90.56 81 LYS A O 1
ATOM 666 N N . LYS A 1 82 ? 14.482 15.405 -4.512 1.00 80.50 82 LYS A N 1
ATOM 667 C CA . LYS A 1 82 ? 15.706 15.177 -5.289 1.00 80.50 82 LYS A CA 1
ATOM 668 C C . LYS A 1 82 ? 16.864 14.989 -4.314 1.00 80.50 82 LYS A C 1
ATOM 670 O O . LYS A 1 82 ? 17.263 15.957 -3.665 1.00 80.50 82 LYS A O 1
ATOM 675 N N . MET A 1 83 ? 17.378 13.769 -4.184 1.00 69.25 83 MET A N 1
ATOM 676 C CA . MET A 1 83 ? 18.593 13.531 -3.412 1.00 69.25 83 MET A CA 1
ATOM 677 C C . MET A 1 83 ? 19.829 13.796 -4.283 1.00 69.25 83 MET A C 1
ATOM 679 O O . MET A 1 83 ? 19.909 13.281 -5.398 1.00 69.25 83 MET A O 1
ATOM 683 N N . PRO A 1 84 ? 20.801 14.604 -3.822 1.00 57.62 84 PRO A N 1
ATOM 684 C CA . PRO A 1 84 ? 22.111 14.637 -4.453 1.00 57.62 84 PRO A CA 1
ATOM 685 C C . PRO A 1 84 ? 22.800 13.277 -4.258 1.00 57.62 84 PRO A C 1
ATOM 687 O O . PRO A 1 84 ? 22.738 12.701 -3.173 1.00 57.62 84 PRO A O 1
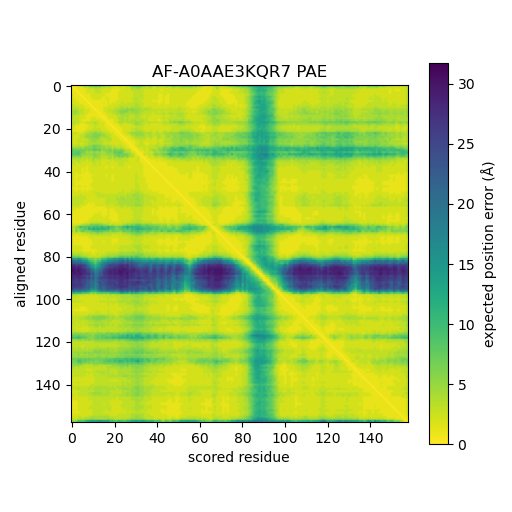ATOM 690 N N . LEU A 1 85 ? 23.448 12.771 -5.310 1.00 49.75 85 LEU A N 1
ATOM 691 C CA . LEU A 1 85 ? 24.253 11.544 -5.296 1.00 49.75 85 LEU A CA 1
ATOM 692 C C . LEU A 1 85 ? 25.443 11.707 -4.330 1.00 49.75 85 LEU A C 1
ATOM 694 O O . LEU A 1 85 ? 26.522 12.121 -4.748 1.00 49.75 85 LEU A O 1
ATOM 698 N N . SER A 1 86 ? 25.261 11.407 -3.044 1.00 50.19 86 SER A N 1
ATOM 699 C CA . SER A 1 86 ? 26.361 11.300 -2.079 1.00 50.19 86 SER A CA 1
ATOM 700 C C . SER A 1 86 ? 26.600 9.838 -1.721 1.00 50.19 86 SER A C 1
ATOM 702 O O . SER A 1 86 ? 25.708 9.132 -1.258 1.00 50.19 86 SER A O 1
ATOM 704 N N . ILE A 1 87 ? 27.828 9.396 -1.984 1.00 45.78 87 ILE A N 1
ATOM 705 C CA . ILE A 1 87 ? 28.318 8.024 -1.854 1.00 45.78 87 ILE A CA 1
ATOM 706 C C . ILE A 1 87 ? 28.927 7.865 -0.460 1.00 45.78 87 ILE A C 1
ATOM 708 O O . ILE A 1 87 ? 30.143 7.873 -0.322 1.00 45.78 87 ILE A O 1
ATOM 712 N N . SER A 1 88 ? 28.086 7.772 0.563 1.00 48.69 88 SER A N 1
ATOM 713 C CA . SER A 1 88 ? 28.447 7.310 1.908 1.00 48.69 88 SER A CA 1
ATOM 714 C C . SER A 1 88 ? 27.144 6.909 2.586 1.00 48.69 88 SER A C 1
ATOM 716 O O . SER A 1 88 ? 26.230 7.722 2.626 1.00 48.69 88 SER A O 1
ATOM 718 N N . GLN A 1 89 ? 27.018 5.670 3.055 1.00 46.56 89 GLN A N 1
ATOM 719 C CA . GLN A 1 89 ? 25.892 5.257 3.893 1.00 46.56 89 GLN A CA 1
ATOM 720 C C . GLN A 1 89 ? 26.466 4.638 5.162 1.00 46.56 89 GLN A C 1
ATOM 722 O O . GLN A 1 89 ? 26.903 3.489 5.151 1.00 46.56 89 GLN A O 1
ATOM 727 N N . ASN A 1 90 ? 26.489 5.419 6.239 1.00 46.34 90 ASN A N 1
ATOM 728 C CA . ASN A 1 90 ? 26.558 4.875 7.593 1.00 46.34 90 ASN A CA 1
ATOM 729 C C . ASN A 1 90 ? 25.123 4.682 8.113 1.00 46.34 90 ASN A C 1
ATOM 731 O O . ASN A 1 90 ? 24.222 5.439 7.755 1.00 46.34 90 ASN A O 1
ATOM 735 N N . GLU A 1 91 ? 24.900 3.695 8.980 1.00 47.06 91 GLU A N 1
ATOM 736 C CA . GLU A 1 91 ? 23.568 3.343 9.510 1.00 47.06 91 GLU A CA 1
ATOM 737 C C . GLU A 1 91 ? 22.882 4.499 10.274 1.00 47.06 91 GLU A C 1
ATOM 739 O O . GLU A 1 91 ? 21.657 4.591 10.284 1.00 47.06 91 GLU A O 1
ATOM 744 N N . GLU A 1 92 ? 23.649 5.454 10.815 1.00 44.12 92 GLU A N 1
ATOM 745 C CA . GLU A 1 92 ? 23.131 6.678 11.455 1.00 44.12 92 GLU A CA 1
ATOM 746 C C . GLU A 1 92 ? 22.518 7.694 10.461 1.00 44.12 92 GLU A C 1
ATOM 748 O O . GLU A 1 92 ? 21.759 8.580 10.857 1.00 44.12 92 GLU A O 1
ATOM 753 N N . GLU A 1 93 ? 22.801 7.586 9.157 1.00 47.16 93 GLU A N 1
ATOM 754 C CA . GLU A 1 93 ? 22.241 8.473 8.123 1.00 47.16 93 GLU A CA 1
ATOM 755 C C . GLU A 1 93 ? 20.879 7.994 7.595 1.00 47.16 93 GLU A C 1
ATOM 757 O O . GLU A 1 93 ? 20.138 8.783 7.005 1.00 47.16 93 GLU A O 1
ATOM 762 N N . ALA A 1 94 ? 20.485 6.744 7.867 1.00 47.12 94 ALA A N 1
ATOM 763 C CA . ALA A 1 94 ? 19.198 6.191 7.441 1.00 47.12 94 ALA A CA 1
ATOM 764 C C . ALA A 1 94 ? 17.995 6.938 8.058 1.00 47.12 94 ALA A C 1
ATOM 766 O O . ALA A 1 94 ? 16.957 7.093 7.411 1.00 47.12 94 ALA A O 1
ATOM 767 N N . GLU A 1 95 ? 18.138 7.498 9.267 1.00 44.50 95 GLU A N 1
ATOM 768 C CA . GLU A 1 95 ? 17.095 8.335 9.878 1.00 44.50 95 GLU A CA 1
ATOM 769 C C . GLU A 1 95 ? 16.895 9.686 9.167 1.00 44.50 95 GLU A C 1
ATOM 771 O O . GLU A 1 95 ? 15.814 10.274 9.264 1.00 44.50 95 GLU A O 1
ATOM 776 N N . LYS A 1 96 ? 17.882 10.171 8.396 1.00 53.41 96 LYS A N 1
ATOM 777 C CA . LYS A 1 96 ? 17.773 11.426 7.625 1.00 53.41 96 LYS A CA 1
ATOM 778 C C . LYS A 1 96 ? 16.985 11.277 6.320 1.00 53.41 96 LYS A C 1
ATOM 780 O O . LYS A 1 96 ? 16.639 12.294 5.714 1.00 53.41 96 LYS A O 1
ATOM 785 N N . HIS A 1 97 ? 16.639 10.055 5.909 1.00 66.44 97 HIS A N 1
ATOM 786 C CA . HIS A 1 97 ? 15.983 9.772 4.626 1.00 66.44 97 HIS A CA 1
ATOM 787 C C . HIS A 1 97 ? 14.560 9.230 4.775 1.00 66.44 97 HIS A C 1
ATOM 789 O O . HIS A 1 97 ? 14.132 8.357 4.029 1.00 66.44 97 HIS A O 1
ATOM 795 N N . LYS A 1 98 ? 13.793 9.770 5.729 1.00 86.44 98 LYS A N 1
ATOM 796 C CA . LYS A 1 98 ? 12.349 9.524 5.794 1.00 86.44 98 LYS A CA 1
ATOM 797 C C . LYS A 1 98 ? 11.585 10.500 4.896 1.00 86.44 98 LYS A C 1
ATOM 799 O O . LYS A 1 98 ? 11.808 11.718 4.914 1.00 86.44 98 LYS A O 1
ATOM 804 N N . PHE A 1 99 ? 10.644 9.955 4.141 1.00 93.50 99 PHE A N 1
ATOM 805 C CA . PHE A 1 99 ? 9.767 10.668 3.223 1.00 93.50 99 PHE A CA 1
ATOM 806 C C . PHE A 1 99 ? 8.357 10.710 3.800 1.00 93.50 99 PHE A C 1
ATOM 808 O O . PHE A 1 99 ? 7.828 9.714 4.297 1.00 93.50 99 PHE A O 1
ATOM 815 N N . LYS A 1 100 ? 7.753 11.895 3.794 1.00 94.94 100 LYS A N 1
ATOM 816 C CA . LYS A 1 100 ? 6.386 12.094 4.272 1.00 94.94 100 LYS A CA 1
ATOM 817 C C . LYS A 1 100 ? 5.387 11.454 3.320 1.00 94.94 100 LYS A C 1
ATOM 819 O O . LYS A 1 100 ? 5.470 11.663 2.116 1.00 94.94 100 LYS A O 1
ATOM 824 N N . ILE A 1 101 ? 4.383 10.786 3.867 1.00 96.50 101 ILE A N 1
ATOM 825 C CA . ILE A 1 101 ? 3.175 10.422 3.125 1.00 96.50 101 ILE A CA 1
ATOM 826 C C . ILE A 1 101 ? 2.276 11.663 3.033 1.00 96.50 101 ILE A C 1
ATOM 828 O O . ILE A 1 101 ? 1.871 12.219 4.062 1.00 96.50 101 ILE A O 1
ATOM 832 N N . ILE A 1 102 ? 2.004 12.098 1.800 1.00 96.75 102 ILE A N 1
ATOM 833 C CA . ILE A 1 102 ? 1.185 13.268 1.439 1.00 96.75 102 ILE A CA 1
ATOM 834 C C . ILE A 1 102 ? -0.299 12.946 1.613 1.00 96.75 102 ILE A C 1
ATOM 836 O O . ILE A 1 102 ? -1.068 13.732 2.172 1.00 96.75 102 ILE A O 1
ATOM 840 N N . ASN A 1 103 ? -0.706 11.786 1.106 1.00 97.38 103 ASN A N 1
ATOM 841 C CA . ASN A 1 103 ? -2.050 11.265 1.250 1.00 97.38 103 ASN A CA 1
ATOM 842 C C . ASN A 1 103 ? -2.013 9.745 1.360 1.00 97.38 103 ASN A C 1
ATOM 844 O O . ASN A 1 103 ? -1.074 9.092 0.905 1.00 97.38 103 ASN A O 1
ATOM 848 N N . GLU A 1 104 ? -3.028 9.204 2.013 1.00 98.31 104 GLU A N 1
ATOM 849 C CA . GLU A 1 104 ? -3.204 7.771 2.159 1.00 98.31 104 GLU A CA 1
ATOM 850 C C . GLU A 1 104 ? -4.658 7.485 2.501 1.00 98.31 104 GLU A C 1
ATOM 852 O O . GLU A 1 104 ? -5.263 8.179 3.315 1.00 98.31 104 GLU A O 1
ATOM 857 N N . TYR A 1 105 ? -5.229 6.473 1.868 1.00 98.38 105 TYR A N 1
ATOM 858 C CA . TYR A 1 105 ? -6.613 6.095 2.071 1.00 98.38 105 TYR A CA 1
ATOM 859 C C . TYR A 1 105 ? -6.728 4.587 2.115 1.00 98.38 105 TYR A C 1
ATOM 861 O O . TYR A 1 105 ? -6.159 3.891 1.272 1.00 98.38 105 TYR A O 1
ATOM 869 N N . LEU A 1 106 ? -7.515 4.103 3.066 1.00 98.38 106 LEU A N 1
ATOM 870 C CA . LEU A 1 106 ? -7.874 2.703 3.177 1.00 98.38 106 LEU A CA 1
ATOM 871 C C . LEU A 1 106 ? -9.392 2.592 3.141 1.00 98.38 106 LEU A C 1
ATOM 873 O O . LEU A 1 106 ? -10.095 3.188 3.962 1.00 98.38 106 LEU A O 1
ATOM 877 N N . LEU A 1 107 ? -9.886 1.842 2.163 1.00 98.12 107 LEU A N 1
ATOM 878 C CA . LEU A 1 107 ? -11.293 1.529 2.010 1.00 98.12 107 LEU A CA 1
ATOM 879 C C . LEU A 1 107 ? -11.513 0.055 2.324 1.00 98.12 107 LEU A C 1
ATOM 881 O O . LEU A 1 107 ? -10.741 -0.791 1.876 1.00 98.12 107 LEU A O 1
ATOM 885 N N . PHE A 1 108 ? -12.606 -0.234 3.017 1.00 96.31 108 PHE A N 1
ATOM 886 C CA . PHE A 1 108 ? -13.136 -1.572 3.236 1.00 96.31 108 PHE A CA 1
ATOM 887 C C . PHE A 1 108 ? -14.546 -1.638 2.644 1.00 96.31 108 PHE A C 1
ATOM 889 O O . PHE A 1 108 ? -15.394 -0.804 2.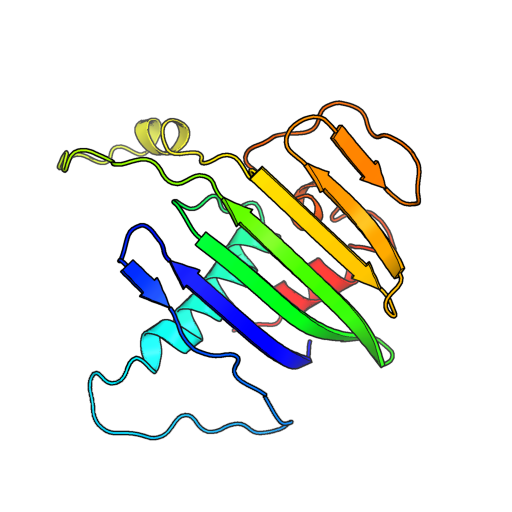974 1.00 96.31 108 PHE A O 1
ATOM 896 N N . ASN A 1 109 ? -14.802 -2.578 1.727 1.00 91.31 109 ASN A N 1
ATOM 897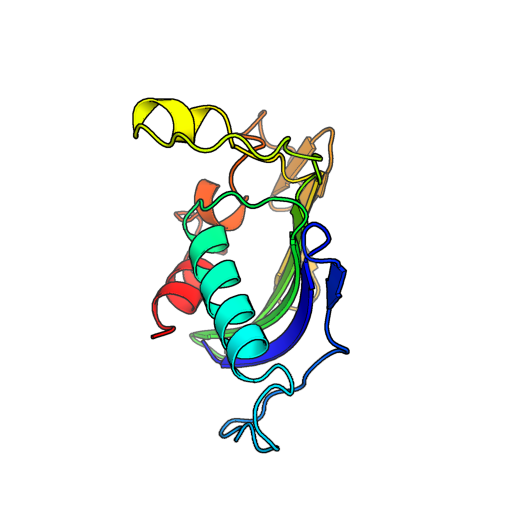 C CA . ASN A 1 109 ? -16.081 -2.693 1.008 1.00 91.31 109 ASN A CA 1
ATOM 898 C C . ASN A 1 109 ? -16.579 -1.344 0.434 1.00 91.31 109 ASN A C 1
ATOM 900 O O . ASN A 1 109 ? -17.729 -0.944 0.638 1.00 91.31 109 ASN A O 1
ATOM 904 N N . ASN A 1 110 ? -15.687 -0.611 -0.246 1.00 91.69 110 ASN A N 1
ATOM 905 C CA . ASN A 1 110 ? -15.918 0.727 -0.817 1.00 91.69 110 ASN A CA 1
ATOM 906 C C . ASN A 1 110 ? -16.289 1.840 0.182 1.00 91.69 110 ASN A C 1
ATOM 908 O O . ASN A 1 110 ? -16.761 2.901 -0.229 1.00 91.69 110 ASN A O 1
ATOM 912 N N . LYS A 1 111 ? -16.050 1.646 1.481 1.00 95.38 111 LYS A N 1
ATOM 913 C CA . LYS A 1 111 ? -16.205 2.684 2.507 1.00 95.38 111 LYS A CA 1
ATOM 914 C C . LYS A 1 111 ? -14.850 3.057 3.079 1.00 95.38 111 LYS A C 1
ATOM 916 O O . LYS A 1 111 ? -14.071 2.172 3.416 1.00 95.38 111 LYS A O 1
ATOM 921 N N . TYR A 1 112 ? -14.582 4.351 3.212 1.00 95.81 112 TYR A N 1
ATOM 922 C CA . TYR A 1 112 ? -13.378 4.822 3.887 1.00 95.81 112 TYR A CA 1
ATOM 923 C C . TYR A 1 112 ? -13.383 4.374 5.349 1.00 95.81 112 TYR A C 1
ATOM 925 O O . TYR A 1 112 ? -14.327 4.659 6.086 1.00 95.81 112 TYR A O 1
ATOM 933 N N . ILE A 1 113 ? -12.321 3.674 5.745 1.00 97.25 113 ILE A N 1
ATOM 934 C CA . ILE A 1 113 ? -12.011 3.396 7.150 1.00 97.25 113 ILE A CA 1
ATOM 935 C C . ILE A 1 113 ? -10.891 4.308 7.631 1.00 97.25 113 ILE A C 1
ATOM 937 O O . ILE A 1 113 ? -10.991 4.831 8.735 1.00 97.25 113 ILE A O 1
ATOM 941 N N . VAL A 1 114 ? -9.901 4.593 6.775 1.00 97.56 114 VAL A N 1
ATOM 942 C CA . VAL A 1 114 ? -8.857 5.587 7.038 1.00 97.56 114 VAL A CA 1
ATOM 943 C C . VAL A 1 114 ? -8.776 6.590 5.897 1.00 97.56 114 VAL A C 1
ATOM 945 O O . VAL A 1 114 ? -8.731 6.215 4.723 1.00 97.56 114 VAL A O 1
ATOM 948 N N . GLU A 1 115 ? -8.678 7.866 6.253 1.00 97.69 115 GLU A N 1
ATOM 949 C CA . GLU A 1 115 ? -8.367 8.954 5.335 1.00 97.69 115 GLU A CA 1
ATOM 950 C C . GLU A 1 115 ? -7.253 9.811 5.916 1.00 97.69 115 GLU A C 1
ATOM 952 O O . GLU A 1 115 ? -7.367 10.354 7.012 1.00 97.69 115 GLU A O 1
ATOM 957 N N . ARG A 1 116 ? -6.178 9.989 5.163 1.00 96.44 116 ARG A N 1
ATOM 958 C CA . ARG A 1 116 ? -5.052 10.827 5.541 1.00 96.44 116 ARG A CA 1
ATOM 959 C C . ARG A 1 116 ? -4.756 11.828 4.442 1.00 96.44 116 ARG A C 1
ATOM 961 O O . ARG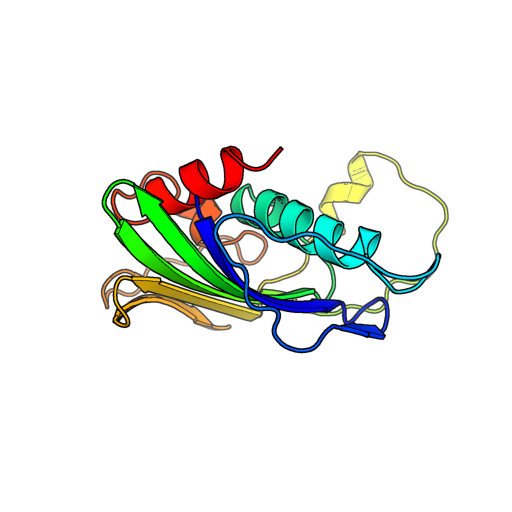 A 1 116 ? -4.620 11.488 3.269 1.00 96.44 116 ARG A O 1
ATOM 968 N N . ASN A 1 117 ? -4.582 13.075 4.855 1.00 93.56 117 ASN A N 1
ATOM 969 C CA . ASN A 1 117 ? -4.065 14.157 4.028 1.00 93.56 117 ASN A CA 1
ATOM 970 C C . ASN A 1 117 ? -2.971 14.924 4.791 1.00 93.56 117 ASN A C 1
ATOM 972 O O . ASN A 1 117 ? -2.599 14.558 5.905 1.00 93.56 117 ASN A O 1
ATOM 976 N N . ASN A 1 118 ? -2.470 16.014 4.207 1.00 85.31 118 ASN A N 1
ATOM 977 C CA . ASN A 1 118 ? -1.403 16.829 4.800 1.00 85.31 118 ASN A CA 1
ATOM 978 C C . ASN A 1 118 ? -1.735 17.426 6.183 1.00 85.31 118 ASN A C 1
ATOM 980 O O . ASN A 1 118 ? -0.818 17.824 6.900 1.00 85.31 118 ASN A O 1
ATOM 984 N N . ASN A 1 119 ? -3.016 17.517 6.548 1.00 86.31 119 ASN A N 1
ATOM 985 C CA . ASN A 1 119 ? -3.468 18.236 7.737 1.00 86.31 119 ASN A CA 1
ATOM 986 C C . ASN A 1 119 ? -3.972 17.303 8.837 1.00 86.31 119 ASN A C 1
ATOM 988 O O . ASN A 1 119 ? -3.749 17.584 10.013 1.00 86.31 119 ASN A O 1
ATOM 992 N N . LYS A 1 120 ? -4.675 16.229 8.467 1.00 94.12 120 LYS A N 1
ATOM 993 C CA . LYS A 1 120 ? -5.351 15.351 9.421 1.00 94.12 120 LYS A CA 1
ATOM 994 C C . LYS A 1 120 ? -5.406 13.902 8.961 1.00 94.12 120 LYS A C 1
ATOM 996 O O . LYS A 1 120 ? -5.274 13.604 7.771 1.00 94.12 120 LYS A O 1
ATOM 1001 N N . ILE A 1 121 ? -5.640 13.033 9.936 1.00 96.19 121 ILE A N 1
ATOM 1002 C CA . ILE A 1 121 ? -5.947 11.619 9.750 1.00 96.19 121 ILE A CA 1
ATOM 1003 C C . ILE A 1 121 ? -7.325 11.389 10.358 1.00 96.19 121 ILE A C 1
ATOM 1005 O O . ILE A 1 121 ? -7.586 11.838 11.471 1.00 96.19 121 ILE A O 1
ATOM 1009 N N . VAL A 1 122 ? -8.197 10.724 9.614 1.00 97.12 122 VAL A N 1
ATOM 1010 C CA . VAL A 1 122 ? -9.548 10.356 10.021 1.00 97.12 122 VAL A CA 1
ATOM 1011 C C . VAL A 1 122 ? -9.627 8.838 10.047 1.00 97.12 122 VAL A C 1
ATOM 1013 O O . VAL A 1 122 ? -9.282 8.201 9.054 1.00 97.12 122 VAL A O 1
ATOM 1016 N N . PHE A 1 123 ? -10.085 8.271 11.159 1.00 96.88 123 PHE A N 1
ATOM 1017 C CA . PHE A 1 123 ? -10.347 6.842 11.312 1.00 96.88 123 PHE A CA 1
ATOM 1018 C C . PHE A 1 123 ? -11.808 6.645 11.722 1.00 96.88 123 PHE A C 1
ATOM 1020 O O . PHE A 1 123 ? -12.265 7.246 12.692 1.00 96.88 123 PHE A O 1
ATOM 1027 N N . HIS A 1 124 ? -12.580 5.899 10.928 1.00 94.88 124 HIS A N 1
ATOM 1028 C CA . HIS A 1 124 ? -14.039 5.753 11.085 1.00 94.88 124 HIS A CA 1
ATOM 1029 C C . HIS A 1 124 ? -14.796 7.082 11.272 1.00 94.88 124 HIS A C 1
ATOM 1031 O O . HIS A 1 124 ? -15.720 7.196 12.079 1.00 94.88 124 HIS A O 1
ATOM 1037 N N . GLY A 1 125 ? -14.399 8.117 10.526 1.00 93.56 125 GLY A N 1
ATOM 1038 C CA . GLY A 1 125 ? -15.009 9.449 10.602 1.00 93.56 125 GLY A CA 1
ATOM 1039 C C . GLY A 1 125 ? -14.577 10.293 11.808 1.00 93.56 125 GLY A C 1
ATOM 1040 O O . GLY A 1 125 ? -15.024 11.433 11.925 1.00 93.56 125 GLY A O 1
ATOM 1041 N N . GLN A 1 126 ? -13.711 9.777 12.684 1.00 95.12 126 GLN A N 1
ATOM 1042 C CA . GLN A 1 126 ? -13.161 10.512 13.823 1.00 95.12 126 GLN A CA 1
ATOM 1043 C C . GLN A 1 126 ? -11.759 11.031 13.508 1.00 95.12 126 GLN A C 1
ATOM 1045 O O . GLN A 1 126 ? -10.908 10.290 13.020 1.00 95.12 126 GLN A O 1
ATOM 1050 N N . ASP A 1 127 ? -11.509 12.308 13.796 1.00 96.19 127 ASP A N 1
ATOM 1051 C CA . ASP A 1 127 ? -10.179 12.895 13.648 1.00 96.19 127 ASP A CA 1
ATOM 1052 C C . ASP A 1 127 ? -9.234 12.302 14.711 1.00 96.19 127 ASP A C 1
ATOM 1054 O O . ASP A 1 127 ? -9.494 12.381 15.913 1.00 96.19 127 ASP A O 1
ATOM 1058 N N . LEU A 1 128 ? -8.122 11.721 14.262 1.00 94.88 128 LEU A N 1
ATOM 1059 C CA . LEU A 1 128 ? -7.064 11.214 15.128 1.00 94.88 128 LEU A CA 1
ATOM 1060 C C . LEU A 1 128 ? -6.084 12.332 15.519 1.00 94.88 128 LEU A C 1
ATOM 1062 O O . LEU A 1 128 ? -5.924 13.318 14.787 1.00 94.88 128 LEU A O 1
ATOM 1066 N N . PRO A 1 129 ? -5.372 12.185 16.655 1.00 92.00 129 PRO A N 1
ATOM 1067 C CA . PRO A 1 129 ? -4.250 13.057 16.974 1.00 92.00 129 PRO A CA 1
ATOM 1068 C C . PRO A 1 129 ? -3.166 12.977 15.892 1.00 92.00 129 PRO A C 1
ATOM 1070 O O . PRO A 1 129 ? -3.144 12.093 15.038 1.00 92.00 129 PRO A O 1
ATOM 1073 N N . LYS A 1 130 ? -2.220 13.916 15.934 1.00 88.56 130 LYS A N 1
ATOM 1074 C CA . LYS A 1 130 ? -1.122 13.956 14.967 1.00 88.56 130 LYS A CA 1
ATOM 1075 C C . LYS A 1 130 ? -0.238 12.709 15.095 1.00 88.56 130 LYS A C 1
ATOM 1077 O O . LYS A 1 130 ? 0.491 12.575 16.074 1.00 88.56 130 LYS A O 1
ATOM 1082 N N . LEU A 1 131 ? -0.271 11.846 14.081 1.00 91.12 131 LEU A N 1
ATOM 1083 C CA . LEU A 1 131 ? 0.582 10.661 13.970 1.00 91.12 131 LEU A CA 1
ATOM 1084 C C . LEU A 1 131 ? 1.851 10.946 13.149 1.00 91.12 131 LEU A C 1
ATOM 1086 O O . LEU A 1 131 ? 2.009 12.019 12.552 1.00 91.12 131 LEU A O 1
ATOM 1090 N N . SER A 1 132 ? 2.771 9.977 13.132 1.00 92.31 132 SER A N 1
ATOM 1091 C CA . SER A 1 132 ? 4.012 10.043 12.354 1.00 92.31 132 SER A CA 1
ATOM 1092 C C . SER A 1 132 ? 3.713 10.297 10.873 1.00 92.31 132 SER A C 1
ATOM 1094 O O . SER A 1 132 ? 2.991 9.517 10.249 1.00 92.31 132 SER A O 1
ATOM 1096 N N . PRO A 1 133 ? 4.286 11.347 10.251 1.00 93.44 133 PRO A N 1
ATOM 1097 C CA . PRO A 1 133 ? 4.047 11.594 8.843 1.00 93.44 133 PRO A CA 1
ATOM 1098 C C . PRO A 1 133 ? 4.860 10.658 7.931 1.00 93.44 133 PRO A C 1
ATOM 1100 O O . PRO A 1 133 ? 4.664 10.678 6.719 1.00 93.44 133 PRO A O 1
ATOM 1103 N N . PHE A 1 134 ? 5.775 9.864 8.484 1.00 94.44 134 PHE A N 1
ATOM 1104 C CA . PHE A 1 134 ? 6.762 9.089 7.729 1.00 94.44 134 PHE A CA 1
ATOM 1105 C C . PHE A 1 134 ? 6.426 7.604 7.597 1.00 94.44 134 PHE A C 1
ATOM 1107 O O . PHE A 1 134 ? 7.097 6.900 6.849 1.00 94.44 134 PHE A O 1
ATOM 1114 N N . GLN A 1 135 ? 5.414 7.148 8.332 1.00 94.62 135 GLN A N 1
ATOM 1115 C CA . GLN A 1 135 ? 4.907 5.781 8.302 1.00 94.62 135 GLN A CA 1
ATOM 1116 C C . GLN A 1 135 ? 3.482 5.776 7.769 1.00 94.62 135 GLN A C 1
ATOM 1118 O O . GLN A 1 135 ? 2.758 6.769 7.907 1.00 94.62 135 GLN A O 1
ATOM 1123 N N . SER A 1 136 ? 3.111 4.654 7.164 1.00 96.50 136 SER A N 1
ATOM 1124 C CA . SER A 1 136 ? 1.749 4.374 6.727 1.00 96.50 136 SER A CA 1
ATOM 1125 C C . SER A 1 136 ? 0.799 4.297 7.921 1.00 96.50 136 SER A C 1
ATOM 1127 O O . SER A 1 136 ? 1.159 3.799 8.985 1.00 96.50 136 SER A O 1
ATOM 1129 N N . VAL A 1 137 ? -0.439 4.752 7.746 1.00 95.88 137 VAL A N 1
ATOM 1130 C CA . VAL A 1 137 ? -1.510 4.528 8.730 1.00 95.88 137 VAL A CA 1
ATOM 1131 C C . VAL A 1 137 ? -1.822 3.043 8.923 1.00 95.88 137 VAL A C 1
ATOM 1133 O O . VAL A 1 137 ? -2.259 2.673 10.004 1.00 95.88 137 VAL A O 1
ATOM 1136 N N . VAL A 1 138 ? -1.561 2.201 7.916 1.00 97.00 138 VAL A N 1
ATOM 1137 C CA . VAL A 1 138 ? -1.695 0.738 8.005 1.00 97.00 138 VAL A CA 1
ATOM 1138 C C . VAL A 1 138 ? -0.692 0.162 9.007 1.00 97.00 138 VAL A C 1
ATOM 1140 O O . VAL A 1 138 ? -1.043 -0.721 9.779 1.00 97.00 138 VAL A O 1
ATOM 1143 N N . ASP A 1 139 ? 0.529 0.701 9.032 1.00 97.62 139 ASP A N 1
ATOM 1144 C CA . ASP A 1 139 ? 1.565 0.333 10.005 1.00 97.62 139 ASP A CA 1
ATOM 1145 C C . ASP A 1 139 ? 1.234 0.879 11.405 1.00 97.62 139 ASP A C 1
ATOM 1147 O O . ASP A 1 139 ? 1.214 0.139 12.388 1.00 97.62 139 ASP A O 1
ATOM 1151 N N . ILE A 1 140 ? 0.908 2.175 11.493 1.00 96.69 140 ILE A N 1
ATOM 1152 C CA . ILE A 1 140 ? 0.672 2.862 12.774 1.00 96.69 140 ILE A CA 1
ATOM 1153 C C . ILE A 1 140 ? -0.544 2.291 13.516 1.00 96.69 140 ILE A C 1
ATOM 1155 O O . ILE A 1 140 ? -0.530 2.217 14.740 1.00 96.69 140 ILE A O 1
ATOM 1159 N N . LEU A 1 141 ? -1.590 1.910 12.784 1.00 96.62 141 LEU A N 1
ATOM 1160 C CA . LEU A 1 141 ? -2.836 1.367 13.328 1.00 96.62 141 LEU A CA 1
ATOM 1161 C C . LEU A 1 141 ? -2.926 -0.155 13.128 1.00 96.62 141 LEU A C 1
ATOM 1163 O O . LEU A 1 141 ? -4.017 -0.708 13.033 1.00 96.62 141 LEU A O 1
ATOM 1167 N N . SER A 1 142 ? -1.785 -0.839 13.036 1.00 96.62 142 SER A N 1
ATOM 1168 C CA . SER A 1 142 ? -1.703 -2.279 12.751 1.00 96.62 142 SER A CA 1
ATOM 1169 C C . SER A 1 142 ? -2.389 -3.175 13.790 1.00 96.62 142 SER A C 1
ATOM 1171 O O . SER A 1 142 ? -2.709 -4.320 13.479 1.00 96.62 142 SER A O 1
ATOM 1173 N N . GLU A 1 143 ? -2.636 -2.665 14.997 1.00 95.81 143 GLU A N 1
ATOM 1174 C CA . GLU A 1 143 ? -3.349 -3.370 16.069 1.00 95.81 143 GLU A CA 1
ATOM 1175 C C . GLU A 1 143 ? -4.879 -3.205 15.999 1.00 95.81 143 GLU A C 1
ATOM 1177 O O . GLU A 1 143 ? -5.600 -3.957 16.653 1.00 95.81 143 GLU A O 1
ATOM 1182 N N . GLU A 1 144 ? -5.392 -2.259 15.204 1.00 96.44 144 GLU A N 1
ATOM 1183 C CA . GLU A 1 144 ? -6.834 -2.039 15.055 1.00 96.44 144 GLU A CA 1
ATOM 1184 C C . GLU A 1 144 ? -7.486 -3.204 14.298 1.00 96.44 144 GLU A C 1
ATOM 1186 O O . GLU A 1 144 ? -6.971 -3.654 13.271 1.00 96.44 144 GLU A O 1
ATOM 1191 N N . GLU A 1 145 ? -8.652 -3.669 14.759 1.00 94.25 145 GLU A N 1
ATOM 1192 C CA . GLU A 1 145 ? -9.317 -4.869 14.217 1.00 94.25 145 GLU A CA 1
ATOM 1193 C C . GLU A 1 145 ? -9.565 -4.795 12.700 1.00 94.25 145 GLU A C 1
ATOM 1195 O O . GLU A 1 145 ? -9.422 -5.797 11.997 1.00 94.25 145 GLU A O 1
ATOM 1200 N N . ASP A 1 146 ? -9.874 -3.603 12.184 1.00 94.19 146 ASP A N 1
ATOM 1201 C CA . ASP A 1 146 ? -10.166 -3.379 10.764 1.00 94.19 146 ASP A CA 1
ATOM 1202 C C . ASP A 1 146 ? -8.906 -3.266 9.883 1.00 94.19 146 ASP A C 1
ATOM 1204 O O . ASP A 1 146 ? -9.001 -3.354 8.653 1.00 94.19 146 ASP A O 1
ATOM 1208 N N . ILE A 1 147 ? -7.722 -3.105 10.490 1.00 96.00 147 ILE A N 1
ATOM 1209 C CA . ILE A 1 147 ? -6.438 -2.863 9.808 1.00 96.00 147 ILE A CA 1
ATOM 1210 C C . ILE A 1 147 ? -5.473 -4.039 9.979 1.00 96.00 147 ILE A C 1
ATOM 1212 O O . ILE A 1 147 ? -4.769 -4.383 9.026 1.00 96.00 147 ILE A O 1
ATOM 1216 N N . ALA A 1 148 ? -5.483 -4.725 11.122 1.00 96.25 148 ALA A N 1
ATOM 1217 C CA . ALA A 1 148 ? -4.664 -5.911 11.367 1.00 96.25 148 ALA A CA 1
ATOM 1218 C C . ALA A 1 148 ? -4.739 -6.957 10.227 1.00 96.25 148 ALA A C 1
ATOM 1220 O O . ALA A 1 148 ? -3.690 -7.450 9.799 1.00 96.25 148 ALA A O 1
ATOM 1221 N N . PRO A 1 149 ? -5.916 -7.252 9.622 1.00 96.19 149 PRO A N 1
ATOM 1222 C CA . PRO A 1 149 ? -6.010 -8.164 8.480 1.00 96.19 149 PRO A CA 1
ATOM 1223 C C . PRO A 1 149 ? -5.224 -7.715 7.241 1.00 96.19 149 PRO A C 1
ATOM 1225 O O . PRO A 1 149 ? -4.804 -8.566 6.448 1.00 96.19 149 PRO A O 1
ATOM 1228 N N . VAL A 1 150 ? -5.033 -6.405 7.055 1.00 96.62 150 VAL A N 1
ATOM 1229 C CA . VAL A 1 150 ? -4.271 -5.823 5.944 1.00 96.62 150 VAL A CA 1
ATOM 1230 C C . VAL A 1 150 ? -2.782 -6.098 6.128 1.00 96.62 150 VAL A C 1
ATOM 1232 O O . VAL A 1 150 ? -2.155 -6.659 5.227 1.00 96.62 150 VAL A O 1
ATOM 1235 N N . VAL A 1 151 ? -2.234 -5.788 7.306 1.00 96.44 151 VAL A N 1
ATOM 1236 C CA . VAL A 1 151 ? -0.821 -6.034 7.650 1.00 96.44 151 VAL A CA 1
ATOM 1237 C C . VAL A 1 151 ? -0.504 -7.531 7.599 1.00 96.44 151 VAL A C 1
ATOM 1239 O O . VAL A 1 151 ? 0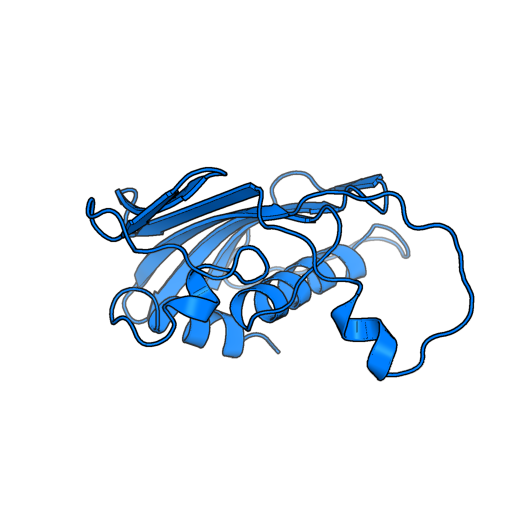.433 -7.951 6.916 1.00 96.44 151 VAL A O 1
ATOM 1242 N N . ASP A 1 152 ? -1.355 -8.361 8.211 1.00 95.88 152 ASP A N 1
ATOM 1243 C CA . ASP A 1 152 ? -1.306 -9.827 8.104 1.00 95.88 152 ASP A CA 1
ATOM 1244 C C . ASP A 1 152 ? -1.311 -10.303 6.645 1.00 95.88 152 ASP A C 1
ATOM 1246 O O . ASP A 1 152 ? -0.681 -11.303 6.284 1.00 95.88 152 ASP A O 1
ATOM 1250 N N . GLY A 1 153 ? -2.085 -9.620 5.801 1.00 96.00 153 GLY A N 1
ATOM 1251 C CA . GLY A 1 153 ? -2.195 -9.886 4.379 1.00 96.00 153 GLY A CA 1
ATOM 1252 C C . GLY A 1 153 ? -0.868 -9.684 3.656 1.00 96.00 153 GLY A C 1
ATOM 1253 O O . GLY A 1 153 ? -0.397 -10.615 2.996 1.00 96.00 153 GLY A O 1
ATOM 1254 N N . PHE A 1 154 ? -0.260 -8.509 3.826 1.00 96.88 154 PHE A N 1
ATOM 1255 C CA . PHE A 1 154 ? 1.037 -8.165 3.242 1.00 96.88 154 PHE A CA 1
ATOM 1256 C C . PHE A 1 154 ? 2.170 -9.050 3.767 1.00 96.88 154 PHE A C 1
ATOM 1258 O O . PHE A 1 154 ? 3.048 -9.455 3.004 1.00 96.88 154 PHE A O 1
ATOM 1265 N N . ASN A 1 155 ? 2.128 -9.439 5.042 1.00 95.75 155 ASN A N 1
ATOM 1266 C CA . ASN A 1 155 ? 3.153 -10.291 5.645 1.00 95.75 155 ASN A CA 1
ATOM 1267 C C . ASN A 1 155 ? 3.197 -11.718 5.086 1.00 95.75 155 ASN A C 1
ATOM 1269 O O . ASN A 1 155 ? 4.220 -12.391 5.209 1.00 95.75 155 ASN A O 1
ATOM 1273 N N . LYS A 1 156 ? 2.139 -12.159 4.396 1.00 94.56 156 LYS A N 1
ATOM 1274 C CA . LYS A 1 156 ? 2.098 -13.451 3.691 1.00 94.56 156 LYS A CA 1
ATOM 1275 C C . LYS A 1 156 ? 2.726 -13.427 2.297 1.00 94.56 156 LYS A C 1
ATOM 1277 O O . LYS A 1 156 ? 2.831 -14.484 1.681 1.00 94.56 156 LYS A O 1
ATOM 1282 N N . ILE A 1 157 ? 3.104 -12.257 1.784 1.00 92.31 157 ILE A N 1
ATOM 1283 C CA . ILE A 1 157 ? 3.816 -12.136 0.509 1.00 92.31 157 ILE A CA 1
ATOM 1284 C C . ILE A 1 157 ? 5.268 -12.581 0.731 1.00 92.31 157 ILE A C 1
ATOM 1286 O O . ILE A 1 157 ? 5.912 -12.111 1.675 1.00 92.31 157 ILE A O 1
ATOM 1290 N N . ILE A 1 158 ? 5.750 -13.503 -0.107 1.00 79.06 158 ILE A N 1
ATOM 1291 C CA . ILE A 1 158 ? 7.090 -14.114 -0.038 1.00 79.06 158 ILE A CA 1
ATOM 1292 C C . ILE A 1 158 ? 8.063 -13.323 -0.905 1.00 79.06 158 ILE A C 1
ATOM 1294 O O . ILE A 1 158 ? 7.706 -13.059 -2.074 1.00 79.06 158 ILE A O 1
#

pLDDT: mean 90.42, std 13.45, range [44.12, 98.62]

InterPro domains:
  IPR027417 P-loop containing nucleoside triphosphate hydrolase [SSF52540] (22-142)

Mean predicted aligned error: 5.47 Å

Secondary structure (DSSP, 8-state):
-EEEEEEEEETTTTEEEEEEE--SS-----STTSSHHHHHHHHHHHHHHHTT---SSEEEEEEEE-GGG-EEEEEEEE------------GGGGGGG---EEEEEEEETTEEEEEE-SS-EEETTEEPP---TTS-HHHHTTTSTTTHHHHHHHHT--

Nearest PDB structures (foldseek):
  5h66-assembly1_A  TM=4.949E-01  e=9.818E-03  Bacillus subtilis subsp. subtilis str. 168
  5h67-assembly1_A  TM=4.839E-01  e=3.280E-02  Bacillus subtilis subsp. subtilis str. 168
  1qhl-assembly1_A  TM=3.689E-01  e=2.746E-01  Escherichia coli
  3zgx-assembly1_A  TM=4.820E-01  e=1.295E+00  Bacillus subtilis